Protein AF-A0AAV5NF15-F1 (afdb_monomer_lite)

Foldseek 3Di:
DDDDDPQADKAKAADPPVCCVVVVDGIDIDGLPDNDPVSSVVSNVVVVVVVVVVNVVSVVVVVVVVVVVVVVVVVVVVVPPDPDD

Organism: NCBI:txid38307

Structure (mmCIF, N/CA/C/O backbone):
data_AF-A0AAV5NF15-F1
#
_entry.id   AF-A0AAV5NF15-F1
#
loop_
_atom_site.group_PDB
_atom_site.id
_atom_site.type_symbol
_atom_site.label_atom_id
_atom_site.label_alt_id
_atom_site.label_comp_id
_atom_site.label_asym_id
_atom_site.label_entity_id
_atom_site.label_seq_id
_atom_site.pdbx_PDB_ins_code
_atom_site.Cartn_x
_atom_site.Cartn_y
_atom_site.Cartn_z
_atom_site.occupancy
_atom_site.B_iso_or_equiv
_atom_site.auth_seq_id
_atom_site.auth_comp_id
_atom_site.auth_asym_id
_atom_site.auth_atom_id
_atom_site.pdbx_PDB_model_num
ATOM 1 N N . MET A 1 1 ? -9.556 -17.347 -27.565 1.00 53.12 1 MET A N 1
ATOM 2 C CA . MET A 1 1 ? -8.081 -17.434 -27.471 1.00 53.12 1 MET A CA 1
ATOM 3 C C . MET A 1 1 ? -7.645 -16.717 -26.199 1.00 53.12 1 MET A C 1
ATOM 5 O O . MET A 1 1 ? -7.917 -15.531 -26.087 1.00 53.12 1 MET A O 1
ATOM 9 N N . LEU A 1 2 ? -7.058 -17.418 -25.222 1.00 61.88 2 LEU A N 1
ATOM 10 C CA . LEU A 1 2 ? -6.475 -16.783 -24.030 1.00 61.88 2 LEU A CA 1
ATOM 11 C C . LEU A 1 2 ? -4.995 -16.486 -24.289 1.00 61.88 2 LEU A C 1
ATOM 13 O O . LEU A 1 2 ? -4.230 -17.394 -24.605 1.00 61.88 2 LEU A O 1
ATOM 17 N N . ILE A 1 3 ? -4.597 -15.224 -24.140 1.00 68.19 3 ILE A N 1
ATOM 18 C CA . ILE A 1 3 ? -3.200 -14.794 -24.238 1.00 68.19 3 ILE A CA 1
ATOM 19 C C . ILE A 1 3 ? -2.619 -14.797 -22.819 1.00 68.19 3 ILE A C 1
ATOM 21 O O . ILE A 1 3 ? -3.092 -14.060 -21.954 1.00 68.19 3 ILE A O 1
ATOM 25 N N . ARG A 1 4 ? -1.593 -15.619 -22.554 1.00 62.84 4 ARG A N 1
ATOM 26 C CA . ARG A 1 4 ? -0.800 -15.513 -21.316 1.00 62.84 4 ARG A CA 1
ATOM 27 C C . ARG A 1 4 ? 0.120 -14.302 -21.437 1.00 62.84 4 ARG A C 1
ATOM 29 O O . ARG A 1 4 ? 1.160 -14.376 -22.083 1.00 62.84 4 ARG A O 1
ATOM 36 N N . LEU A 1 5 ? -0.253 -13.203 -20.793 1.00 66.94 5 LEU A N 1
ATOM 37 C CA . LEU A 1 5 ? 0.681 -12.118 -20.502 1.00 66.94 5 LEU A CA 1
ATOM 38 C C . LEU A 1 5 ? 1.761 -12.652 -19.553 1.00 66.94 5 LEU A C 1
ATOM 40 O O . LEU A 1 5 ? 1.454 -13.409 -18.626 1.00 66.94 5 LEU A O 1
ATOM 44 N N . GLN A 1 6 ? 3.029 -12.303 -19.792 1.00 67.12 6 GLN A N 1
ATOM 45 C CA . GLN A 1 6 ? 4.094 -12.672 -18.863 1.00 67.12 6 GLN A CA 1
ATOM 46 C C . GLN A 1 6 ? 3.770 -12.088 -17.485 1.00 67.12 6 GLN A C 1
ATOM 48 O O . GLN A 1 6 ? 3.638 -10.877 -17.320 1.00 67.12 6 GLN A O 1
ATOM 53 N N . SER A 1 7 ? 3.591 -12.975 -16.505 1.00 72.25 7 SER A N 1
ATOM 54 C CA . SER A 1 7 ? 3.298 -12.592 -15.129 1.00 72.25 7 SER A CA 1
ATOM 55 C C . SER A 1 7 ? 4.548 -11.941 -14.541 1.00 72.25 7 SER A C 1
ATOM 57 O O . SER A 1 7 ? 5.555 -12.608 -14.310 1.00 72.25 7 SER A O 1
ATOM 59 N N . GLY A 1 8 ? 4.504 -10.617 -14.388 1.00 87.25 8 GLY A N 1
ATOM 60 C CA . GLY A 1 8 ? 5.559 -9.842 -13.742 1.00 87.25 8 GLY A CA 1
ATOM 61 C C . GLY A 1 8 ? 5.674 -10.140 -12.248 1.00 87.25 8 GLY A C 1
ATOM 62 O O . GLY A 1 8 ? 4.860 -10.852 -11.655 1.00 87.25 8 GLY A O 1
ATOM 63 N N . PHE A 1 9 ? 6.678 -9.551 -11.604 1.00 92.19 9 PHE A N 1
ATOM 64 C CA . PHE A 1 9 ? 6.751 -9.575 -10.146 1.00 92.19 9 PHE A CA 1
ATOM 65 C C . PHE A 1 9 ? 5.627 -8.737 -9.528 1.00 92.19 9 PHE A C 1
ATOM 67 O O . PHE A 1 9 ? 5.244 -7.700 -10.066 1.00 92.19 9 PHE A O 1
ATOM 74 N N . HIS A 1 10 ? 5.125 -9.173 -8.375 1.00 93.88 10 HIS A N 1
ATOM 75 C CA . HIS A 1 10 ? 4.071 -8.486 -7.634 1.00 93.88 10 HIS A CA 1
ATOM 76 C C . HIS A 1 10 ? 4.522 -8.226 -6.200 1.00 93.88 10 HIS A C 1
ATOM 78 O O . HIS A 1 10 ? 5.160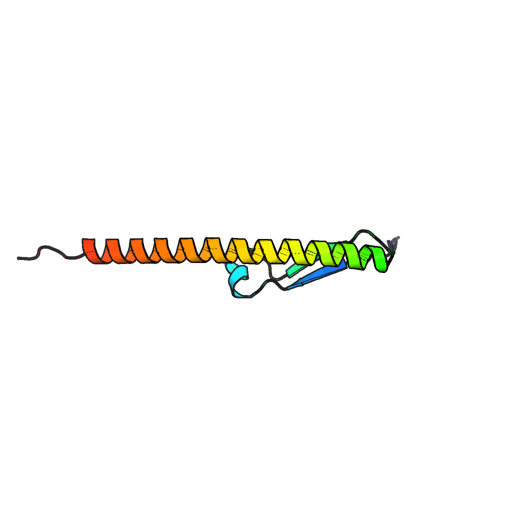 -9.069 -5.569 1.00 93.88 10 HIS A O 1
ATOM 84 N N . PHE A 1 11 ? 4.163 -7.059 -5.683 1.00 94.31 11 PHE A N 1
ATOM 85 C CA . PHE A 1 11 ? 4.258 -6.727 -4.275 1.00 94.31 11 PHE A CA 1
ATOM 86 C C . PHE A 1 11 ? 2.935 -7.060 -3.588 1.00 94.31 11 PHE A C 1
ATOM 88 O O . PHE A 1 11 ? 1.861 -6.675 -4.056 1.00 94.31 11 PHE A O 1
ATOM 95 N N . ARG A 1 12 ? 3.028 -7.761 -2.459 1.00 94.75 12 ARG A N 1
ATOM 96 C CA . ARG A 1 12 ? 1.891 -8.108 -1.609 1.00 94.75 12 ARG A CA 1
ATOM 97 C C . ARG A 1 12 ? 2.245 -7.809 -0.162 1.00 94.75 12 ARG A C 1
ATOM 99 O O . ARG A 1 12 ? 3.271 -8.274 0.329 1.00 94.75 12 ARG A O 1
ATOM 106 N N . ARG A 1 13 ? 1.380 -7.069 0.529 1.00 94.81 13 ARG A N 1
ATOM 107 C CA . ARG A 1 13 ? 1.537 -6.769 1.956 1.00 94.81 13 ARG A CA 1
ATOM 108 C C . ARG A 1 13 ? 0.209 -6.905 2.683 1.00 94.81 13 ARG A C 1
ATOM 110 O O . ARG A 1 13 ? -0.783 -6.303 2.286 1.00 94.81 13 ARG A O 1
ATOM 117 N N . GLY A 1 14 ? 0.200 -7.674 3.768 1.00 94.25 14 GLY A N 1
ATOM 118 C CA . GLY A 1 14 ? -0.960 -7.772 4.651 1.00 94.25 14 GLY A CA 1
ATOM 119 C C . GLY A 1 14 ? -1.213 -6.462 5.395 1.00 94.25 14 GLY A C 1
ATOM 120 O O . GLY A 1 14 ? -0.274 -5.842 5.894 1.00 94.25 14 GLY A O 1
ATOM 121 N N . ILE A 1 15 ? -2.478 -6.052 5.479 1.00 92.81 15 ILE A N 1
ATOM 122 C CA . ILE A 1 15 ? -2.900 -4.915 6.297 1.00 92.81 15 ILE A CA 1
ATOM 123 C C . ILE A 1 15 ? -3.102 -5.416 7.741 1.00 92.81 15 ILE A C 1
ATOM 125 O O . ILE A 1 15 ? -3.891 -6.353 7.957 1.00 92.81 15 ILE A O 1
ATOM 129 N N . PRO A 1 16 ? -2.406 -4.823 8.734 1.00 91.00 16 PRO A N 1
ATOM 130 C CA . PRO A 1 16 ? -2.607 -5.121 10.150 1.00 91.00 16 PRO A CA 1
ATOM 131 C C . PRO A 1 16 ? -4.079 -5.035 10.566 1.00 91.00 16 PRO A C 1
ATOM 133 O O . PRO A 1 16 ? -4.797 -4.145 10.118 1.00 91.00 16 PRO A O 1
ATOM 136 N N . VAL A 1 17 ? -4.522 -5.937 11.451 1.00 90.06 17 VAL A N 1
ATOM 137 C CA . VAL A 1 17 ? -5.943 -6.086 11.836 1.00 90.06 17 VAL A CA 1
ATOM 138 C C . VAL A 1 17 ? -6.565 -4.762 12.284 1.00 90.06 17 VAL A C 1
ATOM 140 O O . VAL A 1 17 ? -7.646 -4.420 11.817 1.00 90.06 17 VAL A O 1
ATOM 143 N N . ARG A 1 18 ? -5.834 -3.989 13.094 1.00 88.25 18 ARG A N 1
ATOM 144 C CA . ARG A 1 18 ? -6.251 -2.675 13.603 1.00 88.25 18 ARG A CA 1
ATOM 145 C C . ARG A 1 18 ? -6.583 -1.643 12.517 1.00 88.25 18 ARG A C 1
ATOM 147 O O . ARG A 1 18 ? -7.412 -0.780 12.740 1.00 88.25 18 ARG A O 1
ATOM 154 N N . PHE A 1 19 ? -5.980 -1.749 11.332 1.00 88.62 19 PHE A N 1
ATOM 155 C CA . PHE A 1 19 ? -6.205 -0.810 10.226 1.00 88.62 19 PHE A CA 1
ATOM 156 C C . PHE A 1 19 ? -7.294 -1.268 9.252 1.00 88.62 19 PHE A C 1
ATOM 158 O O . PHE A 1 19 ? -7.698 -0.503 8.379 1.00 88.62 19 PHE A O 1
ATOM 165 N N . ARG A 1 20 ? -7.777 -2.511 9.368 1.00 89.44 20 ARG A N 1
ATOM 166 C CA . ARG A 1 20 ? -8.789 -3.062 8.455 1.00 89.44 20 ARG A CA 1
ATOM 167 C C . ARG A 1 20 ? -10.126 -2.311 8.496 1.00 89.44 20 ARG A C 1
ATOM 169 O O . ARG A 1 20 ? -10.677 -2.139 7.413 1.00 89.44 20 ARG A O 1
ATOM 176 N N . PRO A 1 21 ? -10.640 -1.848 9.657 1.00 85.75 21 PRO A N 1
ATOM 177 C CA . PRO A 1 21 ? -11.869 -1.053 9.695 1.00 85.75 21 PRO A CA 1
ATOM 178 C C . PRO A 1 21 ? -11.742 0.268 8.929 1.00 85.75 21 PRO A C 1
ATOM 180 O O . PRO A 1 21 ? -12.672 0.659 8.237 1.00 85.75 21 PRO A O 1
ATOM 183 N N . VAL A 1 22 ? -10.572 0.912 8.998 1.00 85.12 22 VAL A N 1
ATOM 184 C CA . VAL A 1 22 ? -10.314 2.203 8.338 1.00 85.12 22 VAL A CA 1
ATOM 185 C C . VAL A 1 22 ? -10.070 2.036 6.839 1.00 85.12 22 VAL A C 1
ATOM 187 O O . VAL A 1 22 ? -10.614 2.775 6.029 1.00 85.12 22 VAL A O 1
ATOM 190 N N . LEU A 1 23 ? -9.247 1.059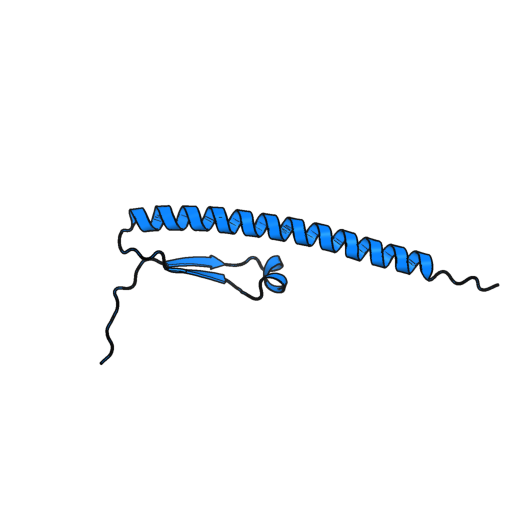 6.448 1.00 84.31 23 LEU A N 1
ATOM 191 C CA . LEU A 1 23 ? -8.853 0.866 5.048 1.00 84.31 23 LEU A CA 1
ATOM 192 C C . LEU A 1 23 ? -9.847 0.024 4.236 1.00 84.31 23 LEU A C 1
ATOM 194 O O . LEU A 1 23 ? -9.748 -0.013 3.010 1.00 84.31 23 LEU A O 1
ATOM 198 N N . GLY A 1 24 ? -10.736 -0.731 4.890 1.00 87.69 24 GLY A N 1
ATOM 199 C CA . GLY A 1 24 ? -11.700 -1.630 4.241 1.00 87.69 24 GLY A CA 1
ATOM 200 C C . GLY A 1 24 ? -11.071 -2.790 3.454 1.00 87.69 24 GLY A C 1
ATOM 201 O O . GLY A 1 24 ? -11.768 -3.543 2.775 1.00 87.69 24 GLY A O 1
ATOM 202 N N . LYS A 1 25 ? -9.746 -2.956 3.521 1.00 89.38 25 LYS A N 1
ATOM 203 C CA . LYS A 1 25 ? -8.977 -3.961 2.777 1.00 89.38 25 LYS A CA 1
ATOM 204 C C . LYS A 1 25 ? -8.177 -4.836 3.732 1.00 89.38 25 LYS A C 1
ATOM 206 O O . LYS A 1 25 ? -7.752 -4.409 4.803 1.00 89.38 25 LYS A O 1
ATOM 211 N N . ARG A 1 26 ? -7.944 -6.086 3.323 1.00 91.44 26 ARG A N 1
ATOM 212 C CA . ARG A 1 26 ? -7.120 -7.044 4.081 1.00 91.44 26 ARG A CA 1
ATOM 213 C C . ARG A 1 26 ? -5.656 -7.016 3.670 1.00 91.44 26 ARG A C 1
ATOM 215 O O . ARG A 1 26 ? -4.797 -7.355 4.479 1.00 91.44 26 ARG A O 1
ATOM 222 N N . GLU A 1 27 ? -5.375 -6.636 2.429 1.00 94.31 27 GLU A N 1
ATOM 223 C CA . GLU A 1 27 ? -4.042 -6.674 1.841 1.00 94.31 27 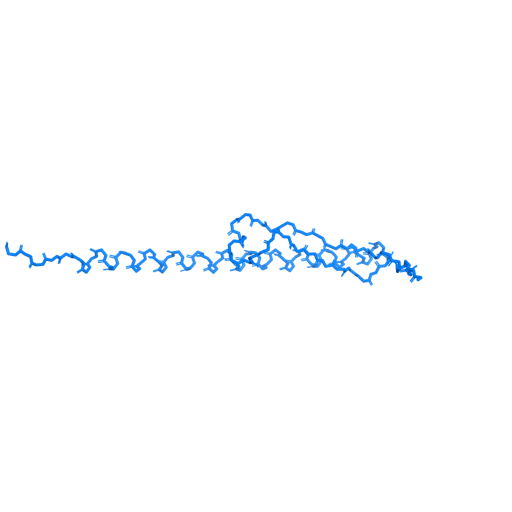GLU A CA 1
ATOM 224 C C . GLU A 1 27 ? -3.889 -5.590 0.770 1.00 94.31 27 GLU A C 1
ATOM 226 O O . GLU A 1 27 ? -4.866 -5.158 0.155 1.00 94.31 27 GLU A O 1
ATOM 231 N N . ILE A 1 28 ? -2.645 -5.184 0.538 1.00 91.69 28 ILE A N 1
ATOM 232 C CA . ILE A 1 28 ? -2.213 -4.309 -0.547 1.00 91.69 28 ILE A CA 1
ATOM 233 C C . ILE A 1 28 ? -1.544 -5.191 -1.595 1.00 91.69 28 ILE A C 1
ATOM 235 O O . ILE A 1 28 ? -0.613 -5.931 -1.274 1.00 91.69 28 ILE A O 1
ATOM 239 N N . TRP A 1 29 ? -2.033 -5.116 -2.830 1.00 93.25 29 TRP A N 1
ATOM 240 C CA . TRP A 1 29 ? -1.491 -5.825 -3.986 1.00 93.25 29 TRP A CA 1
ATOM 241 C C . TRP A 1 29 ? -1.119 -4.806 -5.053 1.00 93.25 29 TRP A C 1
ATOM 243 O O . TRP A 1 29 ? -1.931 -3.945 -5.392 1.00 93.25 29 TRP A O 1
ATOM 253 N N . HIS A 1 30 ? 0.097 -4.904 -5.580 1.00 90.38 30 HIS A N 1
ATOM 254 C CA . HIS A 1 30 ? 0.562 -4.024 -6.642 1.00 90.38 30 HIS A CA 1
ATOM 255 C C . HIS A 1 30 ? 1.484 -4.778 -7.602 1.00 90.38 30 HIS A C 1
ATOM 257 O O . HIS A 1 30 ? 2.407 -5.470 -7.169 1.00 90.38 30 HIS A O 1
ATOM 263 N N . SER A 1 31 ? 1.231 -4.663 -8.906 1.00 91.69 31 SER A N 1
ATOM 264 C CA . SER A 1 31 ? 2.156 -5.171 -9.922 1.00 91.69 31 SER A CA 1
ATOM 265 C C . SER A 1 31 ? 3.416 -4.315 -9.909 1.00 91.69 31 SER A C 1
ATOM 267 O O . SER A 1 31 ? 3.337 -3.095 -9.863 1.00 91.69 31 SER A O 1
ATOM 269 N N . LEU A 1 32 ? 4.588 -4.944 -9.949 1.00 91.81 32 LEU A N 1
ATOM 270 C CA . LEU A 1 32 ? 5.860 -4.229 -10.043 1.00 91.81 32 LEU A CA 1
ATOM 271 C C . LEU A 1 32 ? 6.255 -3.950 -11.492 1.00 91.81 32 LEU A C 1
ATOM 273 O O . LEU A 1 32 ? 7.336 -3.405 -11.703 1.00 91.81 32 LEU A O 1
ATOM 277 N N . GLU A 1 33 ? 5.422 -4.343 -12.465 1.00 89.56 33 GLU A N 1
ATOM 278 C CA . GLU A 1 33 ? 5.560 -4.031 -13.898 1.00 89.56 33 GLU A CA 1
ATOM 279 C C . GLU A 1 33 ? 6.964 -4.309 -14.446 1.00 89.56 33 GLU A C 1
ATOM 281 O O . GLU A 1 33 ? 7.542 -3.552 -15.226 1.00 89.56 33 GLU A O 1
ATOM 286 N N . THR A 1 34 ? 7.580 -5.382 -13.961 1.00 89.25 34 THR A N 1
ATOM 287 C CA . THR A 1 34 ? 8.910 -5.785 -14.393 1.00 89.25 34 THR A CA 1
ATOM 288 C C . THR A 1 34 ? 9.093 -7.285 -14.250 1.00 89.25 34 THR A C 1
ATOM 290 O O . THR A 1 34 ? 8.522 -7.925 -13.364 1.00 89.25 34 THR A O 1
ATOM 293 N N . LEU A 1 35 ? 9.926 -7.824 -15.134 1.00 91.44 35 LEU A N 1
ATOM 294 C CA . LEU A 1 35 ? 10.406 -9.204 -15.126 1.00 91.44 35 LEU A CA 1
ATOM 295 C C . LEU A 1 35 ? 11.856 -9.289 -14.626 1.00 91.44 35 LEU A C 1
ATOM 297 O O . LEU A 1 35 ? 12.402 -10.379 -14.483 1.00 91.44 35 LEU A O 1
ATOM 301 N N . ASN A 1 36 ? 12.496 -8.148 -14.337 1.00 92.31 36 ASN A N 1
ATOM 302 C CA . ASN A 1 36 ? 13.839 -8.109 -13.775 1.00 92.31 36 ASN A CA 1
ATOM 303 C C . ASN A 1 36 ? 13.766 -8.202 -12.246 1.00 92.31 36 ASN A C 1
ATOM 305 O O . ASN A 1 36 ? 13.227 -7.318 -11.580 1.00 92.31 36 ASN A O 1
ATOM 309 N N . ARG A 1 37 ? 14.361 -9.258 -11.683 1.00 93.19 37 ARG A N 1
ATOM 310 C CA . ARG A 1 37 ? 14.339 -9.545 -10.241 1.00 93.19 37 ARG A CA 1
ATOM 311 C C . ARG A 1 37 ? 14.962 -8.437 -9.387 1.00 93.19 37 ARG A C 1
ATOM 313 O O . ARG A 1 37 ? 14.438 -8.137 -8.317 1.00 93.19 37 ARG A O 1
ATOM 320 N N . ASN A 1 38 ? 16.067 -7.841 -9.833 1.00 96.00 38 ASN A N 1
ATOM 321 C CA . ASN A 1 38 ? 16.759 -6.802 -9.067 1.00 96.00 38 ASN A CA 1
ATOM 322 C C . ASN A 1 38 ? 15.930 -5.518 -9.039 1.00 96.00 38 ASN A C 1
ATOM 324 O O . ASN A 1 38 ? 15.706 -4.956 -7.970 1.00 96.00 38 ASN A O 1
ATOM 328 N N . LEU A 1 39 ? 15.384 -5.118 -10.191 1.00 95.31 39 LEU A N 1
ATOM 329 C CA . LEU A 1 39 ? 14.489 -3.965 -10.273 1.00 95.31 39 LEU A CA 1
ATOM 330 C C . LEU A 1 39 ? 13.200 -4.191 -9.470 1.00 95.31 39 LEU A C 1
ATOM 332 O O . LEU A 1 39 ? 12.759 -3.296 -8.750 1.00 95.31 39 LEU A O 1
ATOM 336 N N . ALA A 1 40 ? 12.631 -5.400 -9.531 1.00 95.44 40 ALA A N 1
ATOM 337 C CA . ALA A 1 40 ? 11.482 -5.782 -8.717 1.00 95.44 40 ALA A CA 1
ATOM 338 C C . ALA A 1 40 ? 11.784 -5.653 -7.221 1.00 95.44 40 ALA A C 1
ATOM 340 O O . ALA A 1 40 ? 10.984 -5.083 -6.487 1.00 95.44 40 ALA A O 1
ATOM 341 N N . ARG A 1 41 ? 12.950 -6.123 -6.761 1.00 96.19 41 ARG A N 1
ATOM 342 C CA . ARG A 1 41 ? 13.362 -5.993 -5.357 1.00 96.19 41 ARG A CA 1
ATOM 343 C C . ARG A 1 41 ? 13.457 -4.529 -4.932 1.00 96.19 41 ARG A C 1
ATOM 345 O O . ARG A 1 41 ? 12.931 -4.183 -3.878 1.00 96.19 41 ARG A O 1
ATOM 352 N N . THR A 1 42 ? 14.071 -3.674 -5.748 1.00 97.56 42 THR A N 1
ATOM 353 C CA . THR A 1 42 ? 14.173 -2.235 -5.462 1.00 97.56 42 THR A CA 1
ATOM 354 C C . THR A 1 42 ? 12.792 -1.585 -5.366 1.00 97.56 42 THR A C 1
ATOM 356 O O . THR A 1 42 ? 12.503 -0.906 -4.381 1.00 97.56 42 THR A O 1
ATOM 359 N N . ARG A 1 43 ? 11.900 -1.849 -6.331 1.00 96.25 43 ARG A N 1
ATOM 360 C CA . ARG A 1 43 ? 1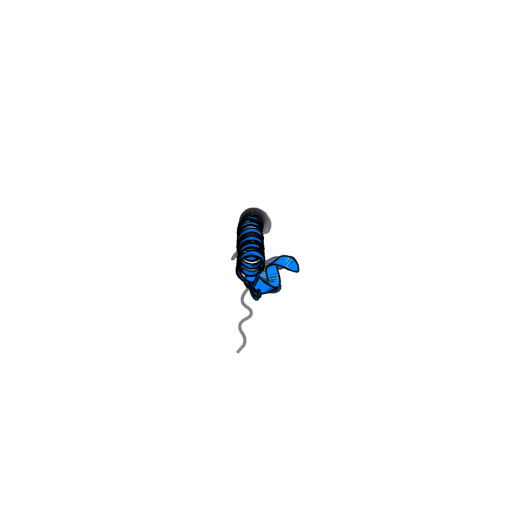0.522 -1.328 -6.317 1.00 96.25 43 ARG A CA 1
ATOM 361 C C . ARG A 1 43 ? 9.720 -1.853 -5.122 1.00 96.25 43 ARG A C 1
ATOM 363 O O . ARG A 1 43 ? 9.030 -1.081 -4.466 1.00 96.25 43 ARG A O 1
ATOM 370 N N . ALA A 1 44 ? 9.845 -3.140 -4.798 1.00 96.25 44 ALA A N 1
ATOM 371 C CA . ALA A 1 44 ? 9.198 -3.744 -3.635 1.00 96.25 44 ALA A CA 1
ATOM 372 C C . ALA A 1 44 ? 9.679 -3.117 -2.318 1.00 96.25 44 ALA A C 1
ATOM 374 O O . ALA A 1 44 ? 8.865 -2.874 -1.431 1.00 96.25 44 ALA A O 1
ATOM 375 N N . CYS A 1 45 ? 10.976 -2.819 -2.199 1.00 97.12 45 CYS A N 1
ATOM 376 C CA . CYS A 1 45 ? 11.541 -2.137 -1.035 1.00 97.12 45 CYS A CA 1
ATOM 377 C C . CYS A 1 45 ? 10.950 -0.727 -0.873 1.00 97.12 45 CYS A C 1
ATOM 379 O O . CYS A 1 45 ? 10.473 -0.378 0.206 1.00 97.12 45 CYS A O 1
ATOM 381 N N . ALA A 1 46 ? 10.881 0.044 -1.963 1.00 96.06 46 ALA A N 1
ATOM 382 C CA . ALA A 1 46 ? 10.254 1.365 -1.958 1.00 96.06 46 ALA A CA 1
ATOM 383 C C . ALA A 1 46 ? 8.766 1.296 -1.561 1.00 96.06 46 ALA A C 1
ATOM 385 O O . ALA A 1 46 ? 8.326 2.026 -0.674 1.00 96.06 46 ALA A O 1
ATOM 386 N N . MET A 1 47 ? 8.005 0.363 -2.148 1.00 95.75 47 MET A N 1
ATOM 387 C CA . MET A 1 47 ? 6.600 0.126 -1.791 1.00 95.75 47 MET A CA 1
ATOM 388 C C . MET A 1 47 ? 6.434 -0.264 -0.321 1.00 95.75 47 MET A C 1
ATOM 390 O O . MET A 1 47 ? 5.497 0.189 0.336 1.00 95.75 47 MET A O 1
ATOM 394 N N . TYR A 1 48 ? 7.343 -1.076 0.222 1.00 96.06 48 TYR A N 1
ATOM 395 C CA . TYR A 1 48 ? 7.328 -1.438 1.634 1.00 96.06 48 TYR A CA 1
ATOM 396 C C . TYR A 1 48 ? 7.542 -0.215 2.534 1.00 96.06 48 TYR A C 1
ATOM 398 O O . TYR A 1 48 ? 6.781 -0.025 3.480 1.00 96.06 48 TYR A O 1
ATOM 406 N N . GLY A 1 49 ? 8.515 0.644 2.216 1.00 96.44 49 GLY A N 1
ATOM 407 C CA . GLY A 1 49 ? 8.751 1.893 2.944 1.00 96.44 49 GLY A CA 1
ATOM 408 C C . GLY A 1 49 ? 7.521 2.805 2.949 1.00 96.44 49 GLY A C 1
ATOM 409 O O . GLY A 1 49 ? 7.032 3.173 4.016 1.00 96.44 49 GLY A O 1
ATOM 410 N N . LEU A 1 50 ? 6.954 3.076 1.770 1.00 94.81 50 LEU A N 1
ATOM 411 C CA . LEU A 1 50 ? 5.759 3.917 1.620 1.00 94.81 50 LEU A CA 1
ATOM 412 C C . LEU A 1 50 ? 4.555 3.359 2.383 1.00 94.81 50 LEU A C 1
ATOM 414 O O . LEU A 1 50 ? 3.864 4.082 3.096 1.00 94.81 50 LEU A O 1
ATOM 418 N N . THR A 1 51 ? 4.312 2.052 2.271 1.00 94.19 51 THR A N 1
ATOM 419 C CA . THR A 1 51 ? 3.192 1.422 2.981 1.00 94.19 51 THR A CA 1
ATOM 420 C C . THR A 1 51 ? 3.412 1.370 4.495 1.00 94.19 51 THR A C 1
ATOM 422 O O . THR A 1 51 ? 2.436 1.334 5.236 1.00 94.19 51 THR A O 1
ATOM 425 N N . SER A 1 52 ? 4.661 1.407 4.980 1.00 94.44 52 SER A N 1
ATOM 426 C CA . SER A 1 52 ? 4.949 1.498 6.418 1.00 94.44 52 SER A CA 1
ATOM 427 C C . SER A 1 52 ? 4.640 2.893 6.947 1.00 94.44 52 SER A C 1
ATOM 429 O O . SER A 1 52 ? 3.921 3.002 7.933 1.00 94.44 52 SER A O 1
ATOM 431 N N . GLN A 1 53 ? 5.083 3.937 6.240 1.00 95.12 53 GLN A N 1
ATOM 432 C CA . GLN A 1 53 ? 4.759 5.325 6.587 1.00 95.12 53 GLN A CA 1
ATOM 433 C C . GLN A 1 53 ? 3.246 5.559 6.578 1.00 95.12 53 GLN A C 1
ATOM 435 O O . GLN A 1 53 ? 2.702 6.138 7.511 1.00 95.12 53 GLN A O 1
ATOM 440 N N . LEU A 1 54 ? 2.534 5.018 5.582 1.00 91.44 54 LEU A N 1
ATOM 441 C CA . LEU A 1 54 ? 1.071 5.063 5.546 1.00 91.44 54 LEU A CA 1
ATOM 442 C C . LEU A 1 54 ? 0.448 4.460 6.814 1.00 91.44 54 LEU A C 1
ATOM 444 O O . LEU A 1 54 ? -0.462 5.043 7.396 1.00 91.44 54 LEU A O 1
ATOM 448 N N . PHE A 1 55 ? 0.925 3.294 7.250 1.00 91.12 55 PHE A N 1
ATOM 449 C CA . PHE A 1 55 ? 0.429 2.647 8.463 1.00 91.12 55 PHE A CA 1
ATOM 450 C C . PHE A 1 55 ? 0.748 3.437 9.735 1.00 91.12 55 PHE A C 1
ATOM 452 O O . PHE A 1 55 ? -0.076 3.455 10.646 1.00 91.12 55 PHE A O 1
ATOM 459 N N . GLU A 1 56 ? 1.894 4.110 9.803 1.00 92.44 56 GLU A N 1
ATOM 460 C CA . GLU A 1 56 ? 2.227 5.020 10.903 1.00 92.44 56 GLU A CA 1
ATOM 461 C C . GLU A 1 56 ? 1.293 6.234 10.924 1.00 92.44 56 GLU A C 1
ATOM 463 O O . GLU A 1 56 ? 0.690 6.514 11.958 1.00 92.44 56 GLU A O 1
ATOM 468 N N . CYS A 1 57 ? 1.073 6.890 9.780 1.00 90.00 57 CYS A N 1
ATOM 469 C CA . CYS A 1 57 ? 0.139 8.012 9.669 1.00 90.00 57 CYS A CA 1
ATOM 470 C C . CYS A 1 57 ? -1.290 7.620 10.065 1.00 90.00 57 CYS A C 1
ATOM 472 O O . CYS A 1 57 ? -1.948 8.352 10.800 1.00 90.00 57 CYS A O 1
ATOM 474 N N . ILE A 1 58 ? -1.766 6.451 9.623 1.00 89.12 58 ILE A N 1
ATOM 475 C CA . ILE A 1 58 ? -3.083 5.931 10.018 1.00 89.12 58 ILE A CA 1
ATOM 476 C C . ILE A 1 58 ? -3.125 5.666 11.524 1.00 89.12 58 ILE A C 1
ATOM 478 O O . ILE A 1 58 ? -4.133 5.949 12.164 1.00 89.12 58 ILE A O 1
ATOM 482 N N . SER A 1 59 ? -2.040 5.145 12.100 1.00 89.50 59 SER A N 1
ATOM 483 C CA . SER A 1 59 ? -1.947 4.939 13.545 1.00 89.50 59 SER A CA 1
ATOM 484 C C . SER A 1 59 ? -2.086 6.256 14.307 1.00 89.50 59 SER A C 1
ATOM 486 O O . SER A 1 59 ? -2.881 6.323 15.235 1.00 89.50 59 SER A O 1
ATOM 488 N N . LEU A 1 60 ? -1.371 7.302 13.883 1.00 89.19 60 LEU A N 1
ATOM 489 C CA . LEU A 1 60 ? -1.433 8.630 14.501 1.00 89.19 60 LEU A CA 1
ATOM 490 C C . LEU A 1 60 ? -2.825 9.263 14.369 1.00 89.19 60 LEU A C 1
ATOM 492 O O . LEU A 1 60 ? -3.353 9.807 15.337 1.00 89.19 60 LEU A O 1
ATOM 496 N N . ALA A 1 61 ? -3.445 9.152 13.191 1.00 85.94 61 ALA A N 1
ATOM 497 C CA . ALA A 1 61 ? -4.793 9.663 12.954 1.00 85.94 61 ALA A CA 1
ATOM 498 C C . ALA A 1 61 ? -5.841 8.955 13.829 1.00 85.94 61 ALA A C 1
ATOM 500 O O . ALA A 1 61 ? -6.730 9.609 14.373 1.00 85.94 61 ALA A O 1
ATOM 501 N N . MET A 1 62 ? -5.719 7.634 14.010 1.00 84.19 62 MET A N 1
ATOM 502 C CA . MET A 1 62 ? -6.609 6.882 14.897 1.00 84.19 62 MET A CA 1
ATOM 503 C C . MET A 1 62 ? -6.421 7.273 16.365 1.00 84.19 62 MET A C 1
ATOM 505 O O . MET A 1 62 ? -7.420 7.511 17.037 1.00 84.19 62 MET A O 1
ATOM 509 N N . SER A 1 63 ? -5.184 7.440 16.845 1.00 78.19 63 SER A N 1
ATOM 510 C CA . SER A 1 63 ? -4.930 7.905 18.218 1.00 78.19 63 SER A CA 1
ATOM 511 C C . SER A 1 63 ? -5.534 9.288 18.485 1.00 78.19 63 SER A C 1
ATOM 513 O O . SER A 1 63 ? -6.195 9.486 19.499 1.00 78.19 63 SER A O 1
ATOM 515 N N . SER A 1 64 ? -5.424 10.222 17.534 1.00 66.25 64 SER A N 1
ATOM 516 C CA . SER A 1 64 ? -6.065 11.540 17.654 1.00 66.25 64 SER A CA 1
ATOM 517 C C . SER A 1 64 ? -7.604 11.459 17.664 1.00 66.25 64 SER A C 1
ATOM 519 O O . SER A 1 64 ? -8.273 12.217 18.371 1.00 66.25 64 SER A O 1
ATOM 521 N N . SER A 1 65 ? -8.192 10.511 16.926 1.00 59.19 65 SER A N 1
ATOM 522 C CA . SER A 1 65 ? -9.646 10.288 16.929 1.00 59.19 65 SER A CA 1
ATOM 523 C C . SER A 1 65 ? -10.164 9.618 18.212 1.00 59.19 65 SER A C 1
ATOM 525 O O . SER A 1 65 ? -11.259 9.931 18.676 1.00 59.19 65 SER A O 1
ATOM 527 N N . GLU A 1 66 ? -9.374 8.733 18.826 1.00 58.19 66 GLU A N 1
ATOM 528 C CA . GLU A 1 66 ? -9.716 8.091 20.100 1.00 58.19 66 GLU A CA 1
ATOM 529 C C . GLU A 1 66 ? -9.688 9.101 21.254 1.00 58.19 66 GLU A C 1
ATOM 531 O O . GLU A 1 66 ? -10.579 9.087 22.107 1.00 58.19 66 GLU A O 1
ATOM 536 N N . GLU A 1 67 ? -8.731 10.033 21.248 1.00 56.81 67 GLU A N 1
ATOM 537 C CA . GLU A 1 67 ? -8.666 11.118 22.231 1.00 56.81 67 GLU A CA 1
ATOM 538 C C . GLU A 1 67 ? -9.861 12.075 22.113 1.00 56.81 67 GLU A C 1
ATOM 540 O O . GLU A 1 67 ? -10.482 12.412 23.121 1.00 56.81 67 GLU A O 1
ATOM 545 N N . THR A 1 68 ? -10.267 12.447 20.894 1.00 54.56 68 THR A N 1
ATOM 546 C CA . THR A 1 68 ? -11.445 13.313 20.684 1.00 54.56 68 THR A CA 1
ATOM 547 C C . THR A 1 68 ? -12.764 12.611 21.018 1.00 54.56 68 THR A C 1
ATOM 549 O O . THR A 1 68 ? -13.645 13.228 21.613 1.00 54.56 68 THR A O 1
ATOM 552 N N . SER A 1 69 ? -12.902 11.310 20.733 1.00 57.16 69 SER A N 1
ATOM 553 C CA . SER A 1 69 ? -14.065 10.523 21.172 1.00 57.16 69 SER A CA 1
ATOM 554 C C . SER A 1 69 ? -14.132 10.379 22.693 1.00 57.16 69 SER A C 1
ATOM 556 O O . SER A 1 69 ? -15.230 10.385 23.251 1.00 57.16 69 SER A O 1
ATOM 558 N N . SER A 1 70 ? -12.986 10.224 23.357 1.00 59.66 70 SER A N 1
ATOM 559 C CA . SER A 1 70 ? -12.909 10.088 24.815 1.00 59.66 70 SER A CA 1
ATOM 560 C C . SER A 1 70 ? -13.206 11.415 25.512 1.00 59.66 70 SER A C 1
ATOM 562 O O . SER A 1 70 ? -13.922 11.431 26.511 1.00 59.66 70 SER A O 1
ATOM 564 N N . LEU A 1 71 ? -12.736 12.532 24.946 1.00 58.94 71 LEU A N 1
ATOM 565 C CA . LEU A 1 71 ? -13.070 13.884 25.395 1.00 58.94 71 LEU A CA 1
ATOM 566 C C . LEU A 1 71 ? -14.556 14.193 25.220 1.00 58.94 71 LEU A C 1
ATOM 568 O O . LEU A 1 71 ? -15.172 14.675 26.161 1.00 58.94 71 LEU A O 1
ATOM 572 N N . ASN A 1 72 ? -15.151 13.871 24.068 1.00 59.31 72 ASN A N 1
ATOM 573 C CA . ASN A 1 72 ? -16.580 14.101 23.843 1.00 59.31 72 ASN A CA 1
ATOM 574 C C . ASN A 1 72 ? -17.444 13.287 24.816 1.00 59.31 72 ASN A C 1
ATOM 576 O O . ASN A 1 72 ? -18.335 13.852 25.437 1.00 59.31 72 ASN A O 1
ATOM 580 N N . LYS A 1 73 ? -17.116 12.008 25.056 1.00 62.59 73 LYS A N 1
ATOM 581 C CA . LYS A 1 73 ? -17.802 11.200 26.081 1.00 62.59 73 LYS A CA 1
ATOM 582 C C . LYS A 1 73 ? -17.621 11.749 27.492 1.00 62.59 73 LYS A C 1
ATOM 584 O O . LYS A 1 73 ? -18.558 11.710 28.284 1.00 62.59 73 LYS A O 1
ATOM 589 N N . ALA A 1 74 ? -16.427 12.235 27.832 1.00 60.72 74 ALA A N 1
ATOM 590 C CA . ALA A 1 74 ? -16.186 12.858 29.127 1.00 60.72 74 ALA A CA 1
ATOM 591 C C . ALA A 1 74 ? -17.024 14.136 29.278 1.00 60.72 74 ALA A C 1
ATOM 593 O O . ALA A 1 74 ? -17.700 14.294 30.286 1.00 60.72 74 ALA A O 1
ATOM 594 N N . VAL A 1 75 ? -17.047 15.002 28.261 1.00 64.50 75 VAL A N 1
ATOM 595 C CA . VAL A 1 75 ? -17.857 16.231 28.234 1.00 64.50 75 VAL A CA 1
ATOM 596 C C . VAL A 1 75 ? -19.352 15.922 28.344 1.00 64.50 75 VAL A C 1
ATOM 598 O O . VAL A 1 75 ? -20.020 16.549 29.159 1.00 64.50 75 VAL A O 1
ATOM 601 N N . GLU A 1 76 ? -19.859 14.918 27.624 1.00 61.53 76 GLU A N 1
ATO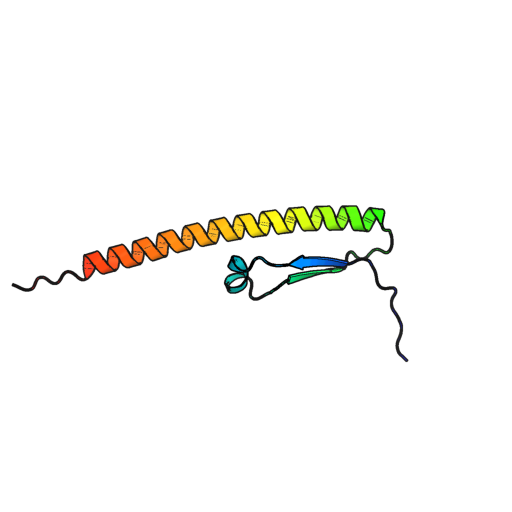M 602 C CA . GLU A 1 76 ? -21.245 14.437 27.750 1.00 61.53 76 GLU A CA 1
ATOM 603 C C . GLU A 1 76 ? -21.531 13.935 29.176 1.00 61.53 76 GLU A C 1
ATOM 605 O O . GLU A 1 76 ? -22.508 14.344 29.794 1.00 61.53 76 GLU A O 1
ATOM 610 N N . THR A 1 77 ? -20.614 13.161 29.769 1.00 63.09 77 THR A N 1
ATOM 611 C CA . THR A 1 77 ? -20.731 12.679 31.161 1.00 63.09 77 THR A CA 1
ATOM 612 C C . THR A 1 77 ? -20.754 13.831 32.178 1.00 63.09 77 THR A C 1
ATOM 614 O O . THR A 1 77 ? -21.424 13.734 33.204 1.00 63.09 77 THR A O 1
ATOM 617 N N . PHE A 1 78 ? -20.048 14.935 31.908 1.00 52.12 78 PHE A N 1
ATOM 618 C CA . PHE A 1 78 ? -20.072 16.137 32.751 1.00 52.12 78 PHE A CA 1
ATOM 619 C C . PHE A 1 78 ? -21.303 17.026 32.514 1.00 52.12 78 PHE A C 1
ATOM 621 O 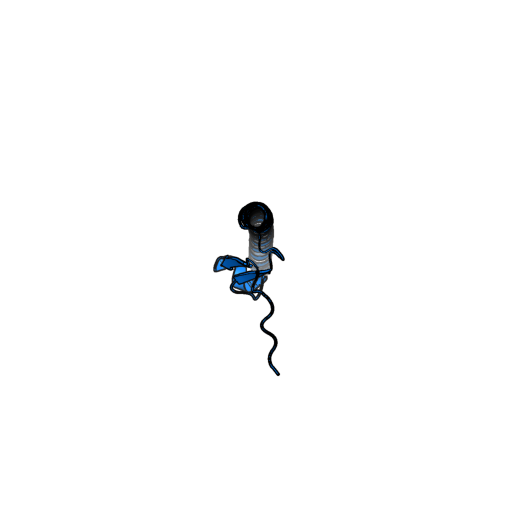O . PHE A 1 78 ? -21.685 17.770 33.416 1.00 52.12 78 PHE A O 1
ATOM 628 N N . GLN A 1 79 ? -21.927 16.966 31.335 1.00 54.31 79 GLN A N 1
ATOM 629 C CA . GLN A 1 79 ? -23.143 17.720 31.007 1.00 54.31 79 GLN A CA 1
ATOM 630 C C . GLN A 1 79 ? -24.428 17.008 31.452 1.00 54.31 79 GLN A C 1
ATOM 632 O O . GLN A 1 79 ? -25.438 17.672 31.670 1.00 54.31 79 GLN A O 1
ATOM 637 N N . GLU A 1 80 ? -24.389 15.690 31.654 1.00 53.03 80 GLU A N 1
ATOM 638 C CA . GLU A 1 80 ? -25.543 14.893 32.085 1.00 53.03 80 GLU A CA 1
ATOM 639 C C . GLU A 1 80 ? -25.810 14.927 33.601 1.00 53.03 80 GLU A C 1
ATOM 641 O O . GLU A 1 80 ? -26.700 14.218 34.056 1.00 53.03 80 GLU A O 1
ATOM 646 N N . ALA A 1 81 ? -25.078 15.706 34.413 1.00 47.66 81 ALA A N 1
ATOM 647 C CA . ALA A 1 81 ? -25.404 15.867 35.833 1.00 47.66 81 ALA A CA 1
ATOM 648 C C . ALA A 1 81 ? -26.652 16.758 35.970 1.00 47.66 81 ALA A C 1
ATOM 650 O O . ALA A 1 81 ? -26.538 17.984 35.854 1.00 47.66 81 ALA A O 1
ATOM 651 N N . PRO A 1 82 ? -27.853 16.202 36.223 1.00 47.25 82 PRO A N 1
ATOM 652 C CA . PRO A 1 82 ? -29.033 17.018 36.346 1.00 47.25 82 PRO A CA 1
ATOM 653 C C . PRO A 1 82 ? -28.992 17.643 37.732 1.00 47.25 82 PRO A C 1
ATOM 655 O O . PRO A 1 82 ? -28.906 16.964 38.758 1.00 47.25 82 PRO A O 1
ATOM 658 N N . SER A 1 83 ? -29.117 18.958 37.747 1.00 51.34 83 SER A N 1
ATOM 659 C CA . SER A 1 83 ? -29.746 19.702 38.823 1.00 51.34 83 SER A CA 1
ATOM 660 C C . SER A 1 83 ? -31.132 19.108 39.130 1.00 51.34 83 SER A C 1
ATOM 662 O O . SER A 1 83 ? -32.148 19.599 38.643 1.00 51.34 83 SER A O 1
ATOM 664 N N . HIS A 1 84 ? -31.190 18.040 39.918 1.00 45.31 84 HIS A N 1
ATOM 665 C CA . HIS A 1 84 ? -32.390 17.644 40.642 1.00 45.31 84 HIS A CA 1
ATOM 666 C C . HIS A 1 84 ? -32.126 17.880 42.127 1.00 45.31 84 HIS A C 1
ATOM 668 O O . HIS A 1 84 ? -31.452 17.094 42.783 1.00 45.31 84 HIS A O 1
ATOM 674 N N . ILE A 1 85 ? -32.562 19.080 42.530 1.00 43.47 85 ILE A N 1
ATOM 675 C CA . ILE A 1 85 ? -33.233 19.466 43.784 1.00 43.47 85 ILE A CA 1
ATOM 676 C C . ILE A 1 85 ? -33.113 18.455 44.928 1.00 43.47 85 ILE A C 1
ATOM 678 O O . ILE A 1 85 ? -33.655 17.338 44.777 1.00 43.47 85 ILE A O 1
#

Secondary structure (DSSP, 8-state):
---------EEEEEPPGGGHHHH--SEEEEE---S-HHHHHHHHHHHHHHHHHHHHHHHHHHHHHHHHHHHHHHHHHHH------

pLDDT: mean 80.33, std 16.71, range [43.47, 97.56]

Radius of gyration: 22.47 Å; chains: 1; bounding box: 50×37×71 Å

Sequence (85 aa):
MLIRLQSGFHFRRGIPVRFRPVLGKREIWHSLETLNRNLARTRACAMYGLTSQLFECISLAMSSSEETSSLNKAVETFQEAPSHI

InterPro domains:
  IPR046668 Domain of unknown function DUF6538 [PF20172] (4-45)